Protein AF-A0A952EVK1-F1 (afdb_monomer_lite)

Structure (mmCIF, N/CA/C/O backbone):
data_AF-A0A952EVK1-F1
#
_entry.id   AF-A0A952EVK1-F1
#
loop_
_atom_site.group_PDB
_atom_site.id
_atom_site.type_symbol
_atom_site.label_atom_id
_atom_site.label_alt_id
_atom_site.label_comp_id
_atom_site.label_asym_id
_atom_site.label_entity_id
_atom_site.label_seq_id
_atom_site.pdbx_PDB_ins_code
_atom_site.Cartn_x
_atom_site.Cartn_y
_atom_site.Cartn_z
_atom_site.occupancy
_atom_site.B_iso_or_equiv
_atom_site.auth_seq_id
_atom_site.auth_comp_id
_atom_site.auth_asym_id
_atom_site.auth_atom_id
_atom_site.pdbx_PDB_model_num
ATOM 1 N N . MET A 1 1 ? 0.792 7.411 9.002 1.00 85.94 1 MET A N 1
ATOM 2 C CA . MET A 1 1 ? 1.500 7.251 7.715 1.00 85.94 1 MET A CA 1
ATOM 3 C C . MET A 1 1 ? 1.727 5.766 7.489 1.00 85.94 1 MET A C 1
ATOM 5 O O . MET A 1 1 ? 2.249 5.113 8.385 1.00 85.94 1 MET A O 1
ATOM 9 N N . LEU A 1 2 ? 1.276 5.237 6.354 1.00 95.38 2 LEU A N 1
ATOM 10 C CA . LEU A 1 2 ? 1.454 3.844 5.938 1.00 95.38 2 LEU A CA 1
ATOM 11 C C . LEU A 1 2 ? 2.091 3.861 4.544 1.00 95.38 2 LEU A C 1
ATOM 13 O O . LEU A 1 2 ? 1.745 4.717 3.732 1.00 95.38 2 LEU A O 1
ATOM 17 N N . ARG A 1 3 ? 3.029 2.952 4.272 1.00 96.19 3 ARG A N 1
ATOM 18 C CA . ARG A 1 3 ? 3.589 2.775 2.927 1.00 96.19 3 ARG A CA 1
ATOM 19 C C . ARG A 1 3 ? 2.728 1.781 2.142 1.00 96.19 3 ARG A C 1
ATOM 21 O O . ARG A 1 3 ? 2.174 0.860 2.734 1.00 96.19 3 ARG A O 1
ATOM 28 N N . HIS A 1 4 ? 2.658 1.947 0.823 1.00 95.75 4 HIS A N 1
ATOM 29 C CA . HIS A 1 4 ? 2.094 0.934 -0.068 1.00 95.75 4 HIS A CA 1
ATOM 30 C C . HIS A 1 4 ? 2.806 -0.426 0.092 1.00 95.75 4 HIS A C 1
ATOM 32 O O . HIS A 1 4 ? 3.967 -0.490 0.510 1.00 95.75 4 HIS A O 1
ATOM 38 N N . GLY A 1 5 ? 2.108 -1.507 -0.262 1.00 97.44 5 GLY A N 1
ATOM 39 C CA . GLY A 1 5 ? 2.674 -2.856 -0.277 1.00 97.44 5 GLY A CA 1
ATOM 40 C C . GLY A 1 5 ? 3.741 -3.048 -1.359 1.00 97.44 5 GLY A C 1
ATOM 41 O O . GLY A 1 5 ? 3.983 -2.181 -2.203 1.00 97.44 5 GLY A O 1
ATOM 42 N N . GLN A 1 6 ? 4.396 -4.204 -1.340 1.00 98.31 6 GLN A N 1
ATOM 43 C CA . GLN A 1 6 ? 5.393 -4.585 -2.338 1.00 98.31 6 GLN A CA 1
ATOM 44 C C . GLN A 1 6 ? 4.842 -4.499 -3.781 1.00 98.31 6 GLN A C 1
ATOM 46 O O . GLN A 1 6 ? 3.682 -4.798 -4.041 1.00 98.31 6 GLN A O 1
ATOM 51 N N . THR A 1 7 ? 5.692 -4.102 -4.726 1.00 98.38 7 THR A N 1
ATOM 52 C CA . THR A 1 7 ? 5.437 -4.083 -6.176 1.00 98.38 7 THR A CA 1
ATOM 53 C C . THR A 1 7 ? 6.547 -4.878 -6.860 1.00 98.38 7 THR A C 1
ATOM 55 O O . THR A 1 7 ? 7.606 -5.115 -6.272 1.00 98.38 7 THR A O 1
ATOM 58 N N . GLY A 1 8 ? 6.374 -5.257 -8.128 1.00 97.56 8 GLY A N 1
ATOM 59 C CA . GLY A 1 8 ? 7.457 -5.919 -8.873 1.00 97.56 8 GLY A CA 1
ATOM 60 C C . GLY A 1 8 ? 8.742 -5.076 -8.955 1.00 97.56 8 GLY A C 1
ATOM 61 O O . GLY A 1 8 ? 9.847 -5.614 -8.998 1.00 97.56 8 GLY A O 1
ATOM 62 N N . TYR A 1 9 ? 8.615 -3.745 -8.914 1.00 97.38 9 TYR A N 1
ATOM 63 C CA . TYR A 1 9 ? 9.752 -2.827 -8.985 1.00 97.38 9 TYR A CA 1
ATOM 64 C C . TYR A 1 9 ? 10.609 -2.886 -7.731 1.00 97.38 9 TYR A C 1
ATOM 66 O O . TYR A 1 9 ? 11.820 -3.066 -7.828 1.00 97.38 9 TYR A O 1
ATOM 74 N N . ASN A 1 10 ? 9.993 -2.770 -6.554 1.00 95.69 10 ASN A N 1
ATOM 75 C CA . ASN A 1 10 ? 10.757 -2.819 -5.313 1.00 95.69 10 ASN A CA 1
ATOM 76 C C . ASN A 1 10 ? 11.271 -4.237 -5.001 1.00 95.69 10 ASN A C 1
ATOM 78 O O . ASN A 1 10 ? 12.367 -4.349 -4.461 1.00 95.69 10 ASN A O 1
ATOM 82 N N . ALA A 1 11 ? 10.574 -5.298 -5.427 1.00 96.56 11 ALA A N 1
ATOM 83 C CA . ALA A 1 11 ? 11.095 -6.668 -5.373 1.00 96.56 11 ALA A CA 1
ATOM 84 C C . ALA A 1 11 ? 12.342 -6.854 -6.259 1.00 96.56 11 ALA A C 1
ATOM 86 O O . ALA A 1 11 ? 13.270 -7.568 -5.890 1.00 96.56 11 ALA A O 1
ATOM 87 N N . GLY A 1 12 ? 12.380 -6.182 -7.413 1.00 96.75 12 GLY A N 1
ATOM 88 C CA . GLY A 1 12 ? 13.513 -6.189 -8.340 1.00 96.75 12 GLY A CA 1
ATOM 89 C C . GLY A 1 12 ? 14.555 -5.092 -8.104 1.00 96.75 12 GLY A C 1
ATOM 90 O O . GLY A 1 12 ? 15.375 -4.865 -8.992 1.00 96.75 12 GLY A O 1
ATOM 91 N N . SER A 1 13 ? 14.510 -4.376 -6.974 1.00 96.06 13 SER A N 1
ATOM 92 C CA . SER A 1 13 ? 15.409 -3.249 -6.657 1.00 96.06 13 SER A CA 1
ATOM 93 C C . SER A 1 13 ? 15.453 -2.147 -7.731 1.00 96.06 13 SER A C 1
ATOM 95 O O . SER A 1 13 ? 16.496 -1.546 -7.988 1.00 96.06 13 SER A O 1
ATOM 97 N N . ARG A 1 14 ? 14.315 -1.870 -8.376 1.00 97.00 14 ARG A N 1
ATOM 98 C CA . ARG A 1 14 ? 14.155 -0.832 -9.406 1.00 97.00 14 ARG A CA 1
ATOM 99 C C . ARG A 1 14 ? 13.532 0.432 -8.822 1.00 97.00 14 ARG A C 1
ATOM 101 O O . ARG A 1 14 ? 12.619 0.372 -8.000 1.00 97.00 14 ARG A O 1
ATOM 108 N N . MET A 1 15 ? 13.978 1.586 -9.313 1.00 95.69 15 MET A N 1
ATOM 109 C CA . MET A 1 15 ? 13.362 2.876 -8.996 1.00 95.69 15 MET A 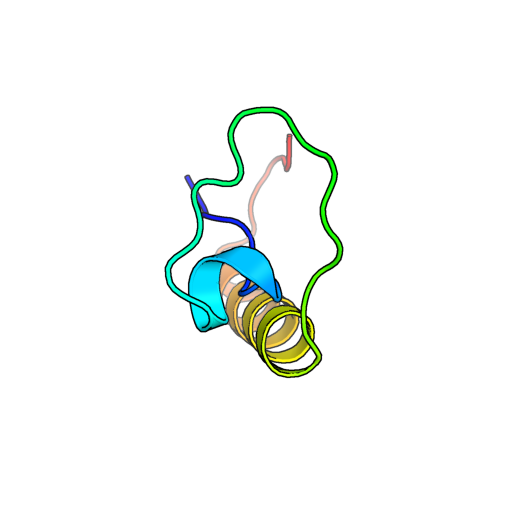CA 1
ATOM 110 C C . MET A 1 15 ? 11.981 2.979 -9.656 1.00 95.69 15 MET A C 1
ATOM 112 O O . MET A 1 15 ? 11.869 2.851 -10.873 1.00 95.69 15 MET A O 1
ATOM 116 N N . GLN A 1 16 ? 10.939 3.213 -8.855 1.00 96.00 16 GLN A N 1
ATOM 117 C CA . GLN A 1 16 ? 9.560 3.375 -9.337 1.00 96.00 16 GLN A CA 1
ATOM 118 C C . GLN A 1 16 ? 9.240 4.833 -9.715 1.00 96.00 16 GLN A C 1
ATOM 120 O O . GLN A 1 16 ? 8.567 5.081 -10.710 1.00 96.00 16 GLN A O 1
ATOM 125 N N . GLY A 1 17 ? 9.737 5.815 -8.953 1.00 94.06 17 GLY A N 1
ATOM 126 C CA . GLY A 1 17 ? 9.416 7.228 -9.181 1.00 94.06 17 GLY A CA 1
ATOM 127 C C . GLY A 1 17 ? 7.915 7.508 -9.035 1.00 94.06 17 GLY A C 1
ATOM 128 O O . GLY A 1 17 ? 7.310 7.100 -8.049 1.00 94.06 17 GLY A O 1
ATOM 129 N N . GLN A 1 18 ? 7.330 8.197 -10.017 1.00 95.75 18 GLN A N 1
ATOM 130 C CA . GLN A 1 18 ? 5.888 8.485 -10.097 1.00 95.75 18 GLN A CA 1
ATOM 131 C C . GLN A 1 18 ? 5.119 7.466 -10.957 1.00 95.75 18 GLN A C 1
ATOM 133 O O . GLN A 1 18 ? 3.970 7.710 -11.315 1.00 95.75 18 GLN A O 1
ATOM 138 N N . LEU A 1 19 ? 5.748 6.346 -11.331 1.00 94.88 19 LEU A N 1
ATOM 139 C CA . LEU A 1 19 ? 5.078 5.310 -12.108 1.00 94.88 19 LEU A CA 1
ATOM 140 C C . LEU A 1 19 ? 4.005 4.622 -11.263 1.00 94.88 19 LEU A C 1
ATOM 142 O O . LEU A 1 19 ? 4.262 4.197 -10.129 1.00 94.88 19 LEU A O 1
ATOM 146 N N . ASP A 1 20 ? 2.829 4.464 -11.860 1.00 94.44 20 ASP A N 1
ATOM 147 C CA . ASP A 1 20 ? 1.754 3.654 -11.307 1.00 94.44 20 ASP A CA 1
ATOM 148 C C . ASP A 1 20 ? 2.070 2.175 -11.561 1.00 94.44 20 ASP A C 1
ATOM 150 O O . ASP A 1 20 ? 1.953 1.680 -12.682 1.00 94.44 20 ASP A O 1
ATOM 154 N N . THR A 1 21 ? 2.595 1.491 -10.542 1.00 96.25 21 THR A N 1
ATOM 155 C CA . THR A 1 21 ? 2.960 0.071 -10.639 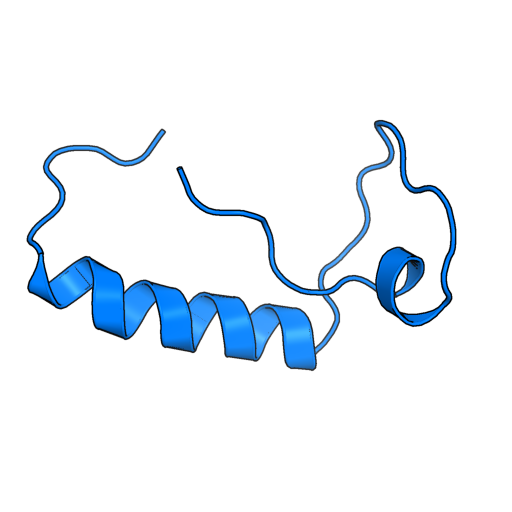1.00 96.25 21 THR A CA 1
ATOM 156 C C . THR A 1 21 ? 2.079 -0.752 -9.725 1.00 96.25 21 THR A C 1
ATOM 158 O O . THR A 1 21 ? 1.823 -0.370 -8.582 1.00 96.25 21 THR A O 1
ATOM 161 N N . GLU A 1 22 ? 1.646 -1.904 -10.224 1.00 97.25 22 GLU A N 1
ATOM 162 C CA . GLU A 1 22 ? 0.773 -2.795 -9.476 1.00 97.25 22 GLU A CA 1
ATOM 163 C C . GLU A 1 22 ? 1.481 -3.436 -8.275 1.00 97.25 22 GLU A C 1
ATOM 165 O O . GLU A 1 22 ? 2.691 -3.705 -8.286 1.00 97.25 22 GLU A O 1
ATOM 170 N N . LEU A 1 23 ? 0.693 -3.727 -7.237 1.00 98.00 23 LEU A N 1
ATOM 171 C CA . LEU A 1 23 ? 1.142 -4.539 -6.113 1.00 98.00 23 LEU A CA 1
ATOM 172 C C . LEU A 1 23 ? 1.434 -5.970 -6.577 1.00 98.00 23 LEU A C 1
ATOM 174 O O . LEU A 1 23 ? 0.666 -6.543 -7.352 1.00 98.00 23 LEU A O 1
ATOM 178 N N . SER A 1 24 ? 2.507 -6.559 -6.048 1.00 98.19 24 SER A N 1
ATOM 179 C CA . SER A 1 24 ? 2.712 -8.007 -6.136 1.00 98.19 24 SER A CA 1
ATOM 180 C C . SER A 1 24 ? 1.689 -8.739 -5.264 1.00 98.19 24 SER A C 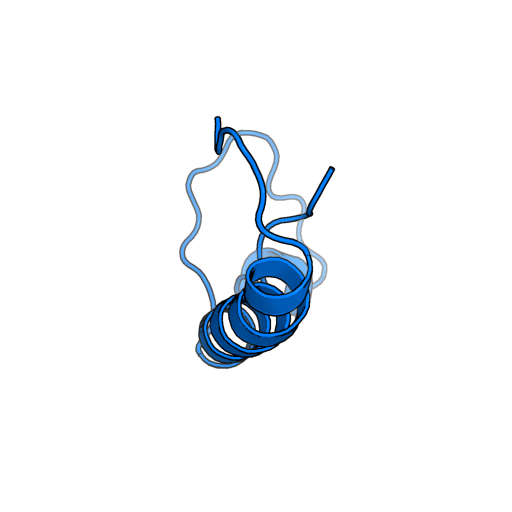1
ATOM 182 O O . SER A 1 24 ? 1.052 -8.124 -4.405 1.00 98.19 24 SER A O 1
ATOM 184 N N . ASP A 1 25 ? 1.568 -10.056 -5.423 1.00 98.38 25 ASP A N 1
ATOM 185 C CA . ASP A 1 25 ? 0.714 -10.876 -4.551 1.00 98.38 25 ASP A CA 1
ATOM 186 C C . ASP A 1 25 ? 1.086 -10.681 -3.072 1.00 98.38 25 ASP A C 1
ATOM 188 O O . ASP A 1 25 ? 0.236 -10.345 -2.252 1.00 98.38 25 ASP A O 1
ATOM 192 N N . LEU A 1 26 ? 2.389 -10.705 -2.760 1.00 98.38 26 LEU A N 1
ATOM 193 C CA . LEU A 1 26 ? 2.894 -10.375 -1.424 1.00 98.38 26 LEU A CA 1
ATOM 194 C C . LEU A 1 26 ? 2.518 -8.946 -0.991 1.00 98.38 26 LEU A C 1
ATOM 196 O O . LEU A 1 26 ? 2.228 -8.704 0.178 1.00 98.38 26 LEU A O 1
ATOM 200 N N . GLY A 1 27 ? 2.524 -7.981 -1.911 1.00 98.62 27 GLY A N 1
ATOM 201 C CA . GLY A 1 27 ? 2.094 -6.614 -1.625 1.00 98.62 27 GLY A CA 1
ATOM 202 C C . GLY A 1 27 ? 0.613 -6.506 -1.264 1.00 98.62 27 GLY A C 1
ATOM 203 O O . GLY A 1 27 ? 0.257 -5.698 -0.402 1.00 98.62 27 GLY A O 1
ATOM 204 N N . ARG A 1 28 ? -0.243 -7.333 -1.874 1.00 98.62 28 ARG A N 1
ATOM 205 C CA . ARG A 1 28 ? -1.670 -7.424 -1.531 1.00 98.62 28 ARG A CA 1
ATOM 206 C C . ARG A 1 28 ? -1.854 -8.042 -0.147 1.00 98.62 28 ARG A C 1
ATOM 208 O O . ARG A 1 28 ? -2.567 -7.462 0.670 1.00 98.62 28 ARG A O 1
ATOM 215 N N . ASP A 1 29 ? -1.134 -9.118 0.159 1.00 98.62 29 ASP A N 1
ATOM 216 C CA . ASP A 1 29 ? -1.169 -9.757 1.483 1.00 98.62 29 ASP A CA 1
ATOM 217 C C . ASP A 1 29 ? -0.697 -8.804 2.593 1.00 98.62 29 ASP A C 1
ATOM 219 O O . ASP A 1 29 ? -1.312 -8.701 3.655 1.00 98.62 29 ASP A O 1
ATOM 223 N N . GLN A 1 30 ? 0.360 -8.029 2.330 1.00 98.69 30 GLN A N 1
ATOM 224 C CA . GLN A 1 30 ? 0.844 -6.988 3.243 1.00 98.69 30 GLN A CA 1
ATOM 225 C C . GLN A 1 30 ? -0.215 -5.916 3.519 1.00 98.69 30 GLN A C 1
ATOM 227 O O . GLN A 1 30 ? -0.350 -5.472 4.661 1.00 98.69 30 GLN A O 1
ATOM 232 N N . ALA A 1 31 ? -0.962 -5.494 2.495 1.00 98.38 31 ALA A N 1
ATOM 233 C CA . ALA A 1 31 ? -2.027 -4.510 2.654 1.00 98.38 31 ALA A CA 1
ATOM 234 C C . ALA A 1 31 ? -3.166 -5.051 3.532 1.00 98.38 31 ALA A C 1
ATOM 236 O O . ALA A 1 31 ? -3.632 -4.337 4.422 1.00 98.38 31 ALA A O 1
ATOM 237 N N . VAL A 1 32 ? -3.559 -6.317 3.341 1.00 98.50 32 VAL A N 1
ATOM 238 C CA . VAL A 1 32 ? -4.565 -6.993 4.180 1.00 98.50 32 VAL A CA 1
ATOM 239 C C . VAL A 1 32 ? -4.096 -7.065 5.634 1.00 98.50 32 VAL A C 1
ATOM 241 O O . VAL A 1 32 ? -4.794 -6.585 6.526 1.00 98.50 32 VAL A O 1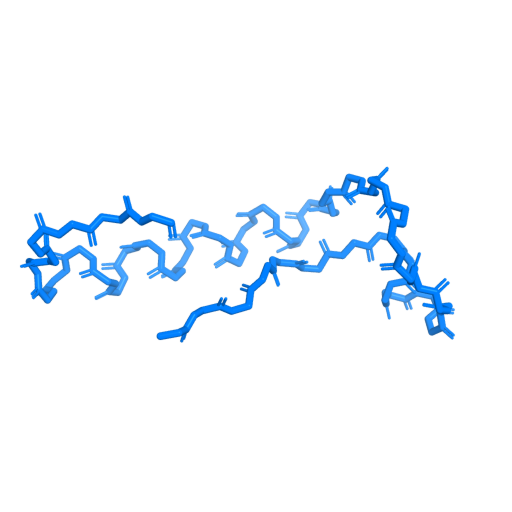
ATOM 244 N N . ALA A 1 33 ? -2.879 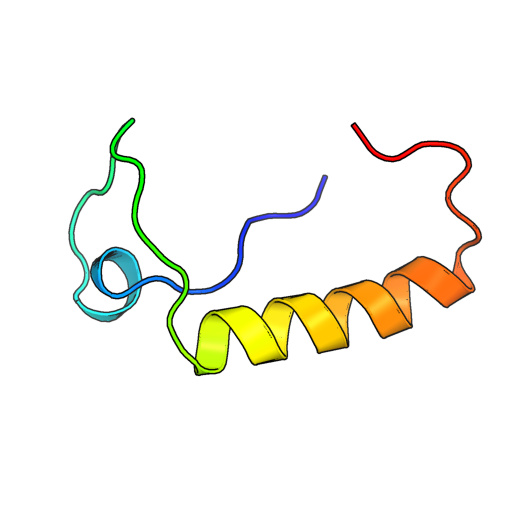-7.554 5.881 1.00 98.38 33 ALA A N 1
ATOM 245 C CA . ALA A 1 33 ? -2.333 -7.663 7.235 1.00 98.38 33 ALA A CA 1
ATOM 246 C C . ALA A 1 33 ? -2.218 -6.296 7.938 1.00 98.38 33 ALA A C 1
ATOM 248 O O . ALA A 1 33 ? -2.526 -6.157 9.125 1.00 98.38 33 ALA A O 1
ATOM 249 N N . ALA A 1 34 ? -1.808 -5.251 7.210 1.00 97.88 34 ALA A N 1
ATOM 250 C CA . ALA A 1 34 ? -1.765 -3.895 7.750 1.00 97.88 34 ALA A CA 1
ATOM 251 C C . ALA A 1 34 ? -3.168 -3.375 8.097 1.00 97.88 34 ALA A C 1
ATOM 253 O O . ALA A 1 34 ? -3.351 -2.770 9.158 1.00 97.88 34 ALA A O 1
ATOM 254 N N . ALA A 1 35 ? -4.160 -3.630 7.239 1.00 97.69 35 ALA A N 1
ATOM 255 C CA . ALA A 1 35 ? -5.544 -3.233 7.470 1.00 97.69 35 ALA A CA 1
ATOM 256 C C . ALA A 1 35 ? -6.125 -3.886 8.733 1.00 97.69 35 ALA A C 1
ATOM 258 O O . ALA A 1 35 ? -6.739 -3.189 9.540 1.00 97.69 35 ALA A O 1
ATOM 259 N N . GLU A 1 36 ? -5.865 -5.174 8.971 1.00 98.00 36 GLU A N 1
ATOM 260 C CA . GLU A 1 36 ? -6.308 -5.879 10.185 1.00 98.00 36 GLU A CA 1
ATOM 261 C C . GLU A 1 36 ? -5.780 -5.233 11.474 1.00 98.00 36 GLU A C 1
ATOM 263 O O . GLU A 1 36 ? -6.498 -5.110 12.471 1.00 98.00 36 GLU A O 1
ATOM 268 N N . VAL A 1 37 ? -4.518 -4.797 11.472 1.00 97.56 37 VAL A N 1
ATOM 269 C CA . VAL A 1 37 ? -3.907 -4.117 12.624 1.00 97.56 37 VAL A CA 1
ATOM 270 C C . VAL A 1 37 ? -4.464 -2.704 12.784 1.00 97.56 37 VAL A C 1
ATOM 272 O O . VAL A 1 37 ? -4.734 -2.272 13.906 1.00 97.56 37 VAL A O 1
ATOM 275 N N . LEU A 1 38 ? -4.642 -1.974 11.682 1.00 96.75 38 LEU A N 1
ATOM 276 C CA . LEU A 1 38 ? -5.157 -0.606 11.710 1.00 96.75 38 LEU A CA 1
ATOM 277 C C . LEU A 1 38 ? -6.629 -0.546 12.118 1.00 96.75 38 LEU A C 1
ATOM 279 O O . LEU A 1 38 ? -6.991 0.350 12.875 1.00 96.75 38 LEU A O 1
ATOM 283 N N . ALA A 1 39 ? -7.453 -1.512 11.709 1.00 96.50 39 ALA A N 1
ATOM 284 C CA . ALA A 1 39 ? -8.867 -1.583 12.077 1.00 96.50 39 ALA A CA 1
ATOM 285 C C . ALA A 1 39 ? -9.071 -1.590 13.602 1.00 96.50 39 ALA A C 1
ATOM 287 O O . ALA A 1 39 ? -9.968 -0.925 14.118 1.00 96.50 39 ALA A O 1
ATOM 288 N N . LYS A 1 40 ? -8.172 -2.249 14.344 1.00 97.69 40 LYS A N 1
ATOM 289 C CA . LYS A 1 40 ? -8.188 -2.287 15.819 1.00 97.69 40 LYS A CA 1
ATOM 290 C C . LYS A 1 40 ? -7.965 -0.918 16.467 1.00 97.69 40 LYS A C 1
ATOM 292 O O . LYS A 1 40 ? -8.272 -0.747 17.640 1.00 97.69 40 LYS A O 1
ATOM 297 N N . ARG A 1 41 ? -7.418 0.049 15.725 1.00 96.25 41 ARG A N 1
ATOM 298 C CA . ARG A 1 41 ? -7.160 1.417 16.199 1.00 96.25 41 ARG A CA 1
ATOM 299 C C . ARG A 1 41 ? -8.290 2.395 15.886 1.00 96.25 41 ARG A C 1
ATOM 301 O O . ARG A 1 41 ? -8.155 3.556 16.249 1.00 96.25 41 ARG A O 1
ATOM 308 N N . GLN A 1 42 ? -9.359 1.945 15.222 1.00 95.50 42 GLN A N 1
ATOM 309 C CA . GLN A 1 42 ? -10.526 2.763 14.867 1.00 95.50 42 GLN A CA 1
ATOM 310 C C . GLN A 1 42 ? -10.141 4.112 14.224 1.00 95.50 42 GLN A C 1
ATOM 312 O O . GLN A 1 42 ? -10.439 5.175 14.774 1.00 95.50 42 GLN A O 1
ATOM 317 N N . PRO A 1 43 ? -9.430 4.098 13.080 1.00 95.44 43 PRO A N 1
ATOM 318 C CA . PRO A 1 43 ? -9.028 5.330 12.417 1.00 95.44 43 PRO A CA 1
ATOM 319 C C . PRO A 1 43 ? -10.261 6.144 12.013 1.00 95.44 43 PRO A C 1
ATOM 321 O O . PRO A 1 43 ? -11.213 5.609 11.452 1.00 95.44 43 PRO A O 1
ATOM 324 N N . LEU A 1 44 ? -10.218 7.449 12.287 1.00 96.44 44 LEU A N 1
ATOM 325 C CA . LEU A 1 44 ? -11.331 8.359 12.007 1.00 96.44 44 LEU A CA 1
ATOM 326 C C . LEU A 1 44 ? -11.488 8.652 10.507 1.00 96.44 44 LEU A C 1
ATOM 328 O O . LEU A 1 44 ? -12.605 8.825 10.032 1.00 96.44 44 LEU A O 1
ATOM 332 N N . VAL A 1 45 ? -10.374 8.727 9.769 1.00 96.62 45 VAL A N 1
ATOM 333 C CA . VAL A 1 45 ? -10.323 9.051 8.334 1.00 96.62 45 VAL A CA 1
ATOM 334 C C . VAL A 1 45 ? -9.148 8.312 7.686 1.00 96.62 45 VAL A C 1
ATOM 336 O O . VAL A 1 45 ? -8.087 8.175 8.300 1.00 96.62 45 VAL A O 1
ATOM 339 N N . ILE A 1 46 ? -9.331 7.868 6.440 1.00 94.19 46 ILE A N 1
ATOM 340 C CA . ILE A 1 46 ? -8.270 7.392 5.540 1.00 94.19 46 ILE A CA 1
ATOM 341 C C . ILE A 1 46 ? -8.257 8.336 4.334 1.00 94.19 46 ILE A C 1
ATOM 343 O O . ILE A 1 46 ? -9.315 8.609 3.768 1.00 94.19 46 ILE A O 1
ATOM 347 N N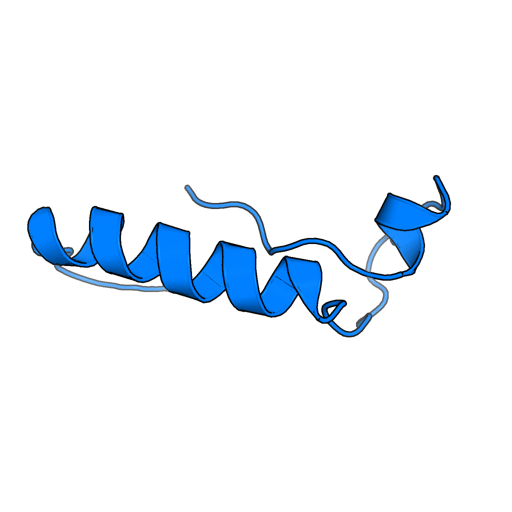 . MET A 1 47 ? -7.080 8.852 3.984 1.00 91.06 47 MET A N 1
ATOM 348 C CA . MET A 1 47 ? -6.849 9.793 2.885 1.00 91.06 47 MET A CA 1
ATOM 349 C C . MET A 1 47 ? -5.583 9.400 2.134 1.00 91.06 47 MET A C 1
ATOM 351 O O . MET A 1 47 ? -4.652 8.899 2.811 1.00 91.06 47 MET A O 1
#

Secondary structure (DSSP, 8-state):
--PPPPBHHHHTT---TT---PBPHHHHHHHHHHHHHHHTT--S---

pLDDT: mean 96.58, std 2.19, range [85.94, 98.69]

Radius of gyration: 12.44 Å; chains: 1; bounding box: 27×21×28 Å

Foldseek 3Di:
DDDQFAFPQVVVVHDCDPPDTDHDPRRVVVVVVVCVVVVVVVDPDDD

Sequence (47 aa):
MLRHGQTGYNAGSRMQGQLDTELSDLGRDQAVAAAEVLAKRQPLVIM